Protein AF-A0A5C7PZ67-F1 (afdb_monomer)

Secondary structure (DSSP, 8-state):
-B-TTT--B--------STT--EEEEEEEE--SSSSSPEEEEEETT---SS-TT-BEEEEE-TTT--EEEEEE-SSTTS-BTSEEEEE-SSSSSSPEEEEEETT--BSBTT--EEEEE-GGG-

Foldseek 3Di:
DADPPPRHDPDDDDPDDDPQQQWQLEWEWWQLLQPPAIKIKTKRQQDADPPEGSQIKIWIATPPPRHTDDIDGHDDHPQRWRNYWYWDQPVPPNGIKIKIWRQQDCDVHTRPIDIDIGHSVVD

Nearest PDB structures (foldseek):
  8tcg-assembly1_A  TM=7.995E-01  e=6.349E-08  Homo sapiens
  4g1e-assembly1_A  TM=8.917E-01  e=8.162E-07  Homo sapiens
  6om2-assembly1_A  TM=8.697E-01  e=2.189E-06  Homo sapiens
  4g1m-assembly1_A  TM=8.744E-01  e=4.933E-06  Homo sapiens
  6naj-assembly1_A  TM=8.738E-01  e=9.341E-06  Homo sapiens

Structure (mmCIF, N/CA/C/O backbone):
data_AF-A0A5C7PZ67-F1
#
_entry.id   AF-A0A5C7PZ67-F1
#
loop_
_atom_site.group_PDB
_atom_site.id
_atom_site.type_symbol
_atom_site.label_atom_id
_atom_site.label_alt_id
_atom_site.label_comp_id
_atom_site.label_asym_id
_atom_site.label_entity_id
_atom_site.label_seq_id
_atom_site.pdbx_PDB_ins_code
_atom_site.Cartn_x
_atom_site.Cartn_y
_atom_site.Cartn_z
_atom_site.occupancy
_atom_site.B_iso_or_equiv
_atom_site.auth_seq_id
_atom_site.auth_comp_id
_atom_site.auth_asym_id
_atom_site.auth_atom_id
_atom_site.pdbx_PDB_model_num
ATOM 1 N N . MET A 1 1 ? -15.556 9.150 -0.197 1.00 61.12 1 MET A N 1
ATOM 2 C CA . MET A 1 1 ? -16.136 8.031 0.584 1.00 61.12 1 MET A CA 1
ATOM 3 C C . MET A 1 1 ? -17.628 8.267 0.725 1.00 61.12 1 MET A C 1
ATOM 5 O O . MET A 1 1 ? -18.016 9.426 0.738 1.00 61.12 1 MET A O 1
ATOM 9 N N . ILE A 1 2 ? -18.443 7.216 0.765 1.00 65.62 2 ILE A N 1
ATOM 10 C CA . ILE A 1 2 ? -19.897 7.302 0.953 1.00 65.62 2 ILE A CA 1
ATOM 11 C C . ILE A 1 2 ? -20.198 6.801 2.370 1.00 65.62 2 ILE A C 1
ATOM 13 O O . ILE A 1 2 ? -19.529 5.885 2.844 1.00 65.62 2 ILE A O 1
ATOM 17 N N . SER A 1 3 ? -21.139 7.426 3.057 1.00 73.62 3 SER A N 1
ATOM 18 C CA . SER A 1 3 ? -21.596 7.049 4.383 1.00 73.62 3 SER A CA 1
ATOM 19 C C . SER A 1 3 ? -22.290 5.694 4.319 1.00 73.62 3 SER A C 1
ATOM 21 O O . SER A 1 3 ? -23.154 5.463 3.473 1.00 73.62 3 SER A O 1
ATOM 23 N N . GLY A 1 4 ? -21.909 4.790 5.221 1.00 72.50 4 GLY A N 1
ATOM 24 C CA . GLY A 1 4 ? -22.530 3.470 5.321 1.00 72.50 4 GLY A CA 1
ATOM 25 C C . GLY A 1 4 ? -2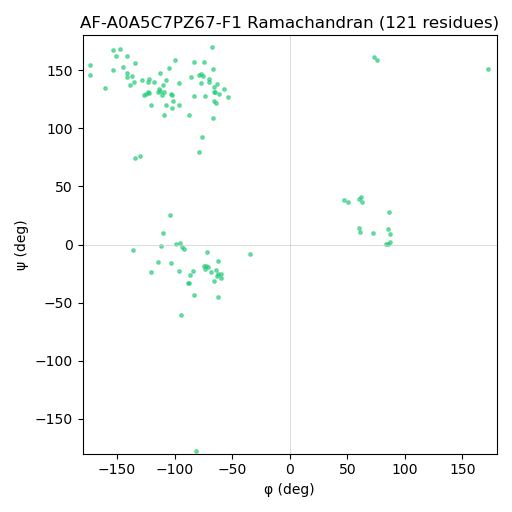3.938 3.498 5.922 1.00 72.50 4 GLY A C 1
ATOM 26 O O . GLY A 1 4 ? -24.678 2.535 5.742 1.00 72.50 4 GLY A O 1
ATOM 27 N N . SER A 1 5 ? -24.316 4.573 6.624 1.00 81.25 5 SER A N 1
ATOM 28 C CA . SER A 1 5 ? -25.627 4.695 7.277 1.00 81.25 5 SER A CA 1
ATOM 29 C C . SER A 1 5 ? -26.711 5.276 6.375 1.00 81.25 5 SER A C 1
ATOM 31 O O . SER A 1 5 ? -27.873 4.906 6.517 1.00 81.25 5 SER A O 1
ATOM 33 N N . ASP A 1 6 ? -26.349 6.180 5.466 1.00 80.38 6 ASP A N 1
ATOM 34 C CA . ASP A 1 6 ? -27.313 6.973 4.685 1.00 80.38 6 ASP A CA 1
ATOM 35 C C . ASP A 1 6 ? -26.961 7.085 3.193 1.00 80.38 6 ASP A C 1
ATOM 37 O O . ASP A 1 6 ? -27.763 7.592 2.410 1.00 80.38 6 ASP A O 1
ATOM 41 N N . GLY A 1 7 ? -25.807 6.568 2.761 1.00 73.88 7 GLY A N 1
ATOM 42 C CA . GLY A 1 7 ? -25.410 6.615 1.358 1.00 73.88 7 GLY A CA 1
ATOM 43 C C . GLY A 1 7 ? -25.002 8.009 0.870 1.00 73.88 7 GLY A C 1
ATOM 44 O O . GLY A 1 7 ? -24.809 8.187 -0.335 1.00 73.88 7 GLY A O 1
ATOM 45 N N . GLU A 1 8 ? -24.843 8.995 1.758 1.00 83.19 8 GLU A N 1
ATOM 46 C CA . GLU A 1 8 ? -24.372 10.324 1.379 1.00 83.19 8 GLU A CA 1
ATOM 47 C C . GLU A 1 8 ? -22.863 10.344 1.147 1.00 83.19 8 GLU A C 1
ATOM 49 O O . GLU A 1 8 ? -22.081 9.644 1.791 1.00 83.19 8 GLU A O 1
ATOM 54 N N . LEU A 1 9 ? -22.410 11.174 0.211 1.00 73.06 9 LEU A N 1
ATOM 55 C CA . LEU A 1 9 ? -20.984 11.373 -0.013 1.00 73.06 9 LEU A CA 1
ATOM 56 C C . LEU A 1 9 ? -20.363 12.074 1.210 1.00 73.06 9 LEU A C 1
ATOM 58 O O . LEU A 1 9 ? -20.544 13.272 1.394 1.00 73.06 9 LEU A O 1
ATOM 62 N N . LEU A 1 10 ? -19.561 11.352 1.995 1.00 68.38 10 LEU A N 1
ATOM 63 C CA . LEU A 1 10 ? -18.829 11.894 3.147 1.00 68.38 10 LEU A CA 1
ATOM 64 C C . LEU A 1 10 ? -17.822 12.972 2.728 1.00 68.38 10 LEU A C 1
ATOM 66 O O . LEU A 1 10 ? -17.708 14.010 3.370 1.00 68.38 10 LEU A O 1
ATOM 70 N N . SER A 1 11 ? -17.059 12.719 1.660 1.00 69.12 11 SER A N 1
ATOM 71 C CA . SER A 1 11 ? -16.157 13.701 1.043 1.00 69.12 11 SER A CA 1
ATOM 72 C C . SER A 1 11 ? -15.533 13.174 -0.256 1.00 69.12 11 SER A C 1
ATOM 74 O O . SER A 1 11 ? -15.340 11.961 -0.428 1.00 69.12 11 SER A O 1
ATOM 76 N N . THR A 1 12 ? -15.149 14.102 -1.140 1.00 67.50 12 THR A N 1
ATOM 77 C CA . THR A 1 12 ? -14.161 13.873 -2.205 1.00 67.50 12 THR A CA 1
ATOM 78 C C . THR A 1 12 ? -12.895 14.645 -1.850 1.00 67.50 12 THR A C 1
ATOM 80 O O . THR A 1 12 ? -12.885 15.875 -1.859 1.00 67.50 12 THR A O 1
ATOM 83 N N . LYS A 1 13 ? -11.818 13.926 -1.530 1.00 76.44 13 LYS A N 1
ATOM 84 C CA . LYS A 1 13 ? -10.484 14.496 -1.315 1.00 76.44 13 LYS A CA 1
ATOM 85 C C . LYS A 1 13 ? -9.572 14.064 -2.455 1.00 76.44 13 LYS A C 1
ATOM 87 O O . LYS A 1 13 ? -9.479 12.880 -2.769 1.00 76.44 13 LYS A O 1
ATOM 92 N N . GLN A 1 14 ? -8.906 15.031 -3.080 1.00 80.06 14 GLN A N 1
ATOM 93 C CA . GLN A 1 14 ? -7.855 14.750 -4.047 1.00 80.06 14 GLN A CA 1
ATOM 94 C C . GLN A 1 14 ? -6.527 14.603 -3.303 1.00 80.06 14 GLN A C 1
ATOM 96 O O . GLN A 1 14 ? -5.997 15.579 -2.781 1.00 80.06 14 GLN A O 1
ATOM 101 N N . PHE A 1 15 ? -5.992 13.386 -3.283 1.00 81.62 15 PHE A N 1
ATOM 102 C CA . PHE A 1 15 ? -4.712 13.078 -2.639 1.00 81.62 15 PHE A CA 1
ATOM 103 C C . PHE A 1 15 ? -3.522 13.070 -3.614 1.00 81.62 15 PHE A C 1
ATOM 105 O O . PHE A 1 15 ? -2.374 13.236 -3.210 1.00 81.62 15 PHE A O 1
ATOM 112 N N . GLY A 1 16 ? -3.776 12.873 -4.912 1.00 79.94 16 GLY A N 1
ATOM 113 C CA . GLY A 1 16 ? -2.728 12.700 -5.918 1.00 79.94 16 GLY A CA 1
ATOM 114 C C . GLY A 1 16 ? -2.151 14.015 -6.443 1.00 79.94 16 GLY A C 1
ATOM 115 O O . GLY A 1 16 ? -2.896 14.860 -6.944 1.00 79.94 16 GLY A O 1
ATOM 116 N N . ALA A 1 17 ? -0.819 14.133 -6.407 1.00 83.00 17 ALA A N 1
ATOM 117 C CA . ALA A 1 17 ? -0.058 15.258 -6.969 1.00 83.00 17 ALA A CA 1
ATOM 118 C C . ALA A 1 17 ? 0.844 14.872 -8.164 1.00 83.00 17 ALA A C 1
ATOM 120 O O . ALA A 1 17 ? 1.293 15.744 -8.909 1.00 83.00 17 ALA A O 1
ATOM 121 N N . VAL A 1 18 ? 1.101 13.575 -8.379 1.00 89.06 18 VAL A N 1
ATOM 122 C CA . VAL A 1 18 ? 2.041 13.088 -9.402 1.00 89.06 18 VAL A CA 1
ATOM 123 C C . VAL A 1 18 ? 1.297 12.590 -10.643 1.00 89.06 18 VAL A C 1
ATOM 125 O O . VAL A 1 18 ? 0.447 11.698 -10.581 1.00 89.06 18 VAL A O 1
ATOM 128 N N . LYS A 1 19 ? 1.629 13.161 -11.807 1.00 91.25 19 LYS A N 1
ATOM 129 C CA . LYS A 1 19 ? 1.056 12.747 -13.096 1.00 91.25 19 LYS A CA 1
ATOM 130 C C . LYS A 1 19 ? 1.447 11.303 -13.407 1.00 91.25 19 LYS A C 1
ATOM 132 O O . LYS A 1 19 ? 2.603 10.935 -13.255 1.00 91.25 19 LYS A O 1
ATOM 137 N N . LYS A 1 20 ? 0.496 10.521 -13.927 1.00 92.81 20 LYS A N 1
ATOM 138 C CA . LYS A 1 20 ? 0.692 9.122 -14.358 1.00 92.81 20 LYS A CA 1
ATOM 139 C C . LYS A 1 20 ? 1.134 8.147 -13.253 1.00 92.81 20 LYS A C 1
ATOM 141 O O . LYS A 1 20 ? 1.420 7.008 -13.581 1.00 92.81 20 LYS A O 1
ATOM 146 N N . ALA A 1 21 ? 1.101 8.544 -11.978 1.00 95.12 21 ALA A N 1
ATOM 147 C CA . ALA A 1 21 ? 1.444 7.661 -10.861 1.00 95.12 21 ALA A CA 1
ATOM 148 C C . ALA A 1 21 ? 0.398 6.562 -10.595 1.00 95.12 21 ALA A C 1
ATOM 150 O O . ALA A 1 21 ? 0.707 5.564 -9.954 1.00 95.12 21 ALA A O 1
ATOM 151 N N . TRP A 1 22 ? -0.831 6.744 -11.095 1.00 95.81 22 TRP A N 1
ATOM 152 C CA . TRP A 1 22 ? -1.960 5.823 -10.896 1.00 95.81 22 TRP A CA 1
ATOM 153 C C . TRP A 1 22 ? -2.322 5.632 -9.419 1.00 95.81 22 TRP A C 1
ATOM 155 O O . TRP A 1 22 ? -2.653 4.533 -8.980 1.00 95.81 22 TRP A O 1
ATOM 165 N N . LEU A 1 23 ? -2.260 6.717 -8.642 1.00 95.88 23 LEU A N 1
ATOM 166 C CA . LEU A 1 23 ? -2.724 6.696 -7.261 1.00 95.88 23 LEU A CA 1
ATOM 167 C C . LEU A 1 23 ? -4.194 6.263 -7.194 1.00 95.88 23 LEU A C 1
ATOM 169 O O . LEU A 1 23 ? -5.023 6.775 -7.945 1.00 95.88 23 LEU A O 1
ATOM 173 N N . GLY A 1 24 ? -4.494 5.344 -6.278 1.00 94.69 24 GLY A N 1
ATOM 174 C CA . GLY A 1 24 ? -5.811 4.722 -6.159 1.00 94.69 24 GLY A CA 1
ATOM 175 C C . GLY A 1 24 ? -5.984 3.491 -7.049 1.00 94.69 24 GLY A C 1
ATOM 176 O O . GLY A 1 24 ? -7.091 2.975 -7.143 1.00 94.69 24 GLY A O 1
ATOM 177 N N . SER A 1 25 ? -4.909 3.002 -7.685 1.00 95.56 25 SER A N 1
ATOM 178 C CA . SER A 1 25 ? -4.912 1.716 -8.408 1.00 95.56 25 SER A CA 1
ATOM 179 C C . SER A 1 25 ? -5.248 0.522 -7.506 1.00 95.56 25 SER A C 1
ATOM 181 O O . SER A 1 25 ? -5.778 -0.478 -7.980 1.00 95.56 25 SER A O 1
ATOM 183 N N . SER A 1 26 ? -4.989 0.658 -6.208 1.00 98.12 26 SER A N 1
ATOM 184 C CA . SER A 1 26 ? -5.411 -0.240 -5.140 1.00 98.12 26 SER A CA 1
ATOM 185 C C . SER A 1 26 ? -5.704 0.592 -3.886 1.00 98.12 26 SER A C 1
ATOM 187 O O . SER A 1 26 ? -5.147 1.686 -3.731 1.00 98.12 26 SER A O 1
ATOM 189 N N . VAL A 1 27 ? -6.593 0.110 -3.013 1.00 97.56 27 VAL A N 1
ATOM 190 C CA . VAL A 1 27 ? -6.965 0.783 -1.757 1.00 97.56 27 VAL A CA 1
ATOM 191 C C . VAL A 1 27 ? -7.165 -0.221 -0.624 1.00 97.56 27 VAL A C 1
ATOM 193 O O . VAL A 1 27 ? -7.629 -1.334 -0.864 1.00 97.56 27 VAL A O 1
ATOM 196 N N . ALA A 1 28 ? -6.843 0.191 0.600 1.00 97.75 28 ALA A N 1
ATOM 197 C CA . ALA A 1 28 ? -7.112 -0.542 1.836 1.00 97.75 28 ALA A CA 1
ATOM 198 C C . ALA A 1 28 ? -7.381 0.436 2.992 1.00 97.75 28 ALA A C 1
ATOM 200 O O . ALA A 1 28 ? -7.152 1.642 2.868 1.00 97.75 28 ALA A O 1
ATOM 201 N N . LEU A 1 29 ? -7.869 -0.101 4.109 1.00 97.31 29 LEU A N 1
ATOM 202 C CA . LEU A 1 29 ? -8.080 0.622 5.362 1.00 97.31 29 LEU A CA 1
ATOM 203 C C . LEU A 1 29 ? -7.418 -0.142 6.506 1.00 97.31 29 LEU A C 1
ATOM 205 O O . LEU A 1 29 ? -7.502 -1.365 6.546 1.00 97.31 29 LEU A O 1
ATOM 209 N N . GLY A 1 30 ? -6.806 0.551 7.456 1.00 96.94 30 GLY A N 1
ATOM 210 C CA . GLY A 1 30 ? -6.216 -0.067 8.646 1.00 96.94 30 GLY A CA 1
ATOM 211 C C . GLY A 1 30 ? -5.741 1.002 9.613 1.00 96.94 30 GLY A C 1
ATOM 212 O O . GLY A 1 30 ? -5.317 2.054 9.160 1.00 96.94 30 GLY A O 1
ATOM 213 N N . ASP A 1 31 ? -5.822 0.764 10.918 1.00 97.38 31 ASP A N 1
ATOM 214 C CA . ASP A 1 31 ? -5.207 1.654 11.911 1.00 97.38 31 ASP A CA 1
ATOM 215 C C . ASP A 1 31 ? -3.702 1.364 11.964 1.00 97.38 31 ASP A C 1
ATOM 217 O O . ASP A 1 31 ? -3.229 0.561 12.767 1.00 97.38 31 ASP A O 1
ATOM 221 N N . VAL A 1 32 ? -2.965 1.911 10.997 1.00 96.75 32 VAL A N 1
ATOM 222 C CA . VAL A 1 32 ? -1.539 1.605 10.820 1.00 96.75 32 VAL A CA 1
ATOM 223 C C . VAL A 1 32 ? -0.686 2.527 11.685 1.00 96.75 32 VAL A C 1
ATOM 225 O O . VAL A 1 32 ? 0.409 2.153 12.092 1.00 96.75 32 VAL A O 1
ATOM 228 N N . ASN A 1 33 ? -1.197 3.720 12.007 1.00 94.00 33 ASN A N 1
ATOM 229 C CA . ASN A 1 33 ? -0.518 4.674 12.876 1.00 94.00 33 ASN A CA 1
ATOM 230 C C . ASN A 1 33 ? -0.756 4.386 14.387 1.00 94.00 33 ASN A C 1
ATOM 232 O O . ASN A 1 33 ? 0.106 4.722 15.211 1.00 94.00 33 ASN A O 1
ATOM 2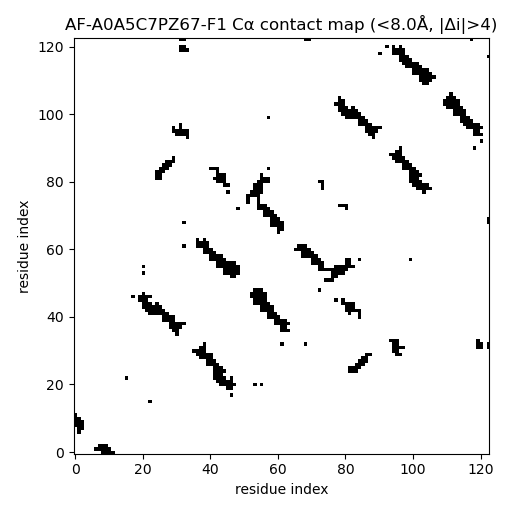36 N N . GLY A 1 34 ? -1.836 3.677 14.745 1.00 94.69 34 GLY A N 1
ATOM 237 C CA . GLY A 1 34 ? -2.192 3.270 16.109 1.00 94.69 34 GLY A CA 1
ATOM 238 C C . GLY A 1 34 ? -2.994 4.311 16.901 1.00 94.69 34 GLY A C 1
ATOM 239 O O . GLY A 1 34 ? -2.854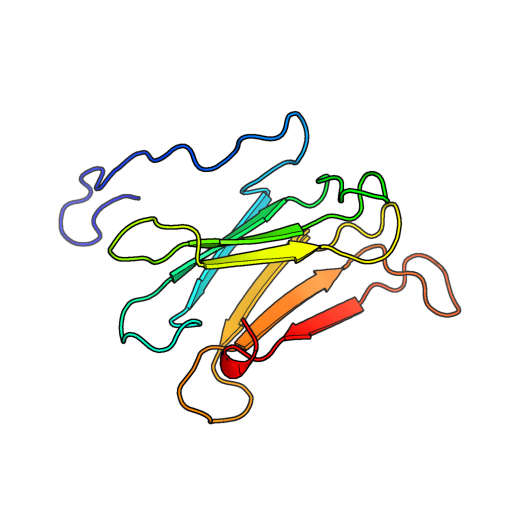 4.369 18.125 1.00 94.69 34 GLY A O 1
ATOM 240 N N . ASP A 1 35 ? -3.773 5.169 16.238 1.00 94.81 35 ASP A N 1
ATOM 241 C CA . ASP A 1 35 ? -4.580 6.228 16.866 1.00 94.81 35 ASP A CA 1
ATOM 242 C C . ASP A 1 35 ? -6.045 5.829 17.125 1.00 94.81 35 ASP A C 1
ATOM 244 O O . ASP A 1 35 ? -6.826 6.626 17.655 1.00 94.81 35 ASP A O 1
ATOM 248 N N . GLY A 1 36 ? -6.420 4.593 16.788 1.00 95.50 36 GLY A N 1
ATOM 249 C CA . GLY A 1 36 ? -7.771 4.057 16.932 1.00 95.50 36 GLY A CA 1
ATOM 250 C C . GLY A 1 36 ? -8.712 4.403 15.776 1.00 95.50 36 GLY A C 1
ATOM 251 O O . GLY A 1 36 ? -9.878 4.000 15.805 1.00 95.50 36 GLY A O 1
ATOM 252 N N . THR A 1 37 ? -8.247 5.134 14.759 1.00 95.50 37 THR A N 1
ATOM 253 C CA . THR A 1 37 ? -8.997 5.450 13.539 1.00 95.50 37 THR A CA 1
ATOM 254 C C . THR A 1 37 ? -8.398 4.710 12.348 1.00 95.50 37 THR A C 1
ATOM 256 O O . THR A 1 37 ? -7.191 4.671 12.157 1.00 95.50 37 THR A O 1
ATOM 259 N N . LEU A 1 38 ? -9.249 4.141 11.487 1.00 96.69 38 LEU A N 1
ATOM 260 C CA . LEU A 1 38 ? -8.764 3.521 10.253 1.00 96.69 38 LEU A CA 1
ATOM 261 C C . LEU A 1 38 ? -8.124 4.568 9.338 1.00 96.69 38 LEU A C 1
ATOM 263 O O . LEU A 1 38 ? -8.798 5.496 8.889 1.00 96.69 38 LEU A O 1
ATOM 267 N N . ASP A 1 39 ? -6.859 4.367 8.996 1.00 96.38 39 ASP A N 1
ATOM 268 C CA . ASP A 1 39 ? -6.148 5.146 7.995 1.00 96.38 39 ASP A CA 1
ATOM 269 C C . ASP A 1 39 ? -6.584 4.765 6.579 1.00 96.38 39 ASP A C 1
ATOM 271 O O . ASP A 1 39 ? -7.075 3.665 6.314 1.00 96.38 39 ASP A O 1
ATOM 275 N N . ILE A 1 40 ? -6.379 5.692 5.645 1.00 96.25 40 ILE A N 1
ATOM 276 C CA . ILE A 1 40 ? -6.613 5.502 4.215 1.00 96.25 40 ILE A CA 1
ATOM 277 C C . ILE A 1 40 ? -5.287 5.123 3.566 1.00 96.25 40 ILE A C 1
ATOM 279 O O . ILE A 1 40 ? -4.342 5.910 3.582 1.00 96.25 40 ILE A O 1
ATOM 283 N N . ILE A 1 41 ? -5.232 3.951 2.937 1.00 97.75 41 ILE A N 1
ATOM 284 C CA . ILE A 1 41 ? -4.050 3.458 2.228 1.00 97.75 41 ILE A CA 1
ATOM 285 C C . ILE A 1 41 ? -4.375 3.357 0.741 1.00 97.75 41 ILE A C 1
ATOM 287 O O . ILE A 1 41 ? -5.395 2.778 0.364 1.00 97.75 41 ILE A O 1
ATOM 291 N N . ALA A 1 42 ? -3.505 3.888 -0.119 1.00 97.69 42 ALA A N 1
ATOM 292 C CA . ALA A 1 42 ? -3.660 3.744 -1.563 1.00 97.69 42 ALA A CA 1
ATOM 293 C C . ALA A 1 42 ? -2.337 3.475 -2.282 1.00 97.69 42 ALA A C 1
ATOM 295 O O . ALA A 1 42 ? -1.318 4.124 -2.028 1.00 97.69 42 ALA A O 1
ATOM 296 N N . GLY A 1 43 ? -2.384 2.541 -3.230 1.00 97.94 43 GLY A N 1
ATOM 297 C CA . GLY A 1 43 ? -1.280 2.225 -4.124 1.00 97.94 43 GLY A CA 1
ATOM 298 C C . GLY A 1 43 ? -1.245 3.116 -5.366 1.00 97.94 43 GLY A C 1
ATOM 299 O O . GLY A 1 43 ? -2.277 3.482 -5.941 1.00 97.94 43 GLY A O 1
ATOM 300 N N . ALA A 1 44 ? -0.033 3.438 -5.802 1.00 97.94 44 ALA A N 1
ATOM 301 C CA . ALA A 1 44 ? 0.294 4.167 -7.019 1.00 97.94 44 ALA A CA 1
ATOM 302 C C . ALA A 1 44 ? 1.367 3.379 -7.787 1.00 97.94 44 ALA A C 1
ATOM 304 O O . ALA A 1 44 ? 2.552 3.707 -7.753 1.00 97.94 44 ALA A O 1
ATOM 305 N N . SER A 1 45 ? 0.950 2.298 -8.449 1.00 97.69 45 SER A N 1
ATOM 306 C CA . SER A 1 45 ? 1.840 1.289 -9.054 1.00 97.69 45 SER A CA 1
ATOM 307 C C . SER A 1 45 ? 2.768 1.803 -10.161 1.00 97.69 45 SER A C 1
ATOM 309 O O . SER A 1 45 ? 3.727 1.126 -10.516 1.00 97.69 45 SER A O 1
ATOM 311 N N . GLN A 1 46 ? 2.520 3.003 -10.692 1.00 97.38 46 GLN A N 1
ATOM 312 C CA . GLN A 1 46 ? 3.352 3.640 -11.719 1.00 97.38 46 GLN A CA 1
ATOM 313 C C . GLN A 1 46 ? 4.118 4.860 -11.189 1.00 97.38 46 GLN A C 1
ATOM 315 O O . GLN A 1 46 ? 4.673 5.625 -11.978 1.00 97.38 46 GLN A O 1
ATOM 320 N N . ASN A 1 47 ? 4.117 5.089 -9.872 1.00 96.75 47 ASN A N 1
ATOM 321 C CA . ASN A 1 47 ? 4.780 6.246 -9.288 1.00 96.75 47 ASN A CA 1
ATOM 322 C C . ASN A 1 47 ? 6.306 6.179 -9.449 1.00 96.75 47 ASN A C 1
ATOM 324 O O . ASN A 1 47 ? 6.908 5.104 -9.467 1.00 96.75 47 ASN A O 1
ATOM 328 N N . ASP A 1 48 ? 6.922 7.351 -9.525 1.00 94.94 48 ASP A N 1
ATOM 329 C CA . ASP A 1 48 ? 8.369 7.517 -9.527 1.00 94.94 48 ASP A CA 1
ATOM 330 C C . ASP A 1 48 ? 8.835 7.828 -8.099 1.00 94.94 48 ASP A C 1
ATOM 332 O O . ASP A 1 48 ? 8.215 8.647 -7.418 1.00 94.94 48 ASP A O 1
ATOM 336 N N . SER A 1 49 ? 9.952 7.245 -7.658 1.00 92.69 49 SER A N 1
ATOM 337 C CA . SER A 1 49 ? 10.694 7.811 -6.526 1.00 92.69 49 SER A CA 1
ATOM 338 C C . SER A 1 49 ? 11.579 8.969 -6.997 1.00 92.69 49 SER A C 1
ATOM 340 O O . SER A 1 49 ? 11.596 9.346 -8.174 1.00 92.69 49 SER A O 1
ATOM 342 N N . SER A 1 50 ? 12.354 9.544 -6.075 1.00 92.19 50 SER A N 1
ATOM 343 C CA . SER A 1 50 ? 13.341 10.577 -6.401 1.00 92.19 50 SER A CA 1
ATOM 344 C C . SER A 1 50 ? 14.446 10.084 -7.345 1.00 92.19 50 SER A C 1
ATOM 346 O O . SER A 1 50 ? 15.026 10.898 -8.062 1.00 92.19 50 SER A O 1
ATOM 348 N N . SER A 1 51 ? 14.729 8.778 -7.367 1.00 93.00 51 SER A N 1
ATOM 349 C CA . SER A 1 51 ? 15.851 8.183 -8.105 1.00 93.00 51 SER A CA 1
ATOM 350 C C . SER A 1 51 ? 15.443 7.142 -9.152 1.00 93.00 51 SER A C 1
ATOM 352 O O . SER A 1 51 ? 16.193 6.935 -10.105 1.00 93.00 51 SER A O 1
ATOM 354 N N . ILE A 1 52 ? 14.275 6.503 -9.023 1.00 92.88 52 ILE A N 1
ATO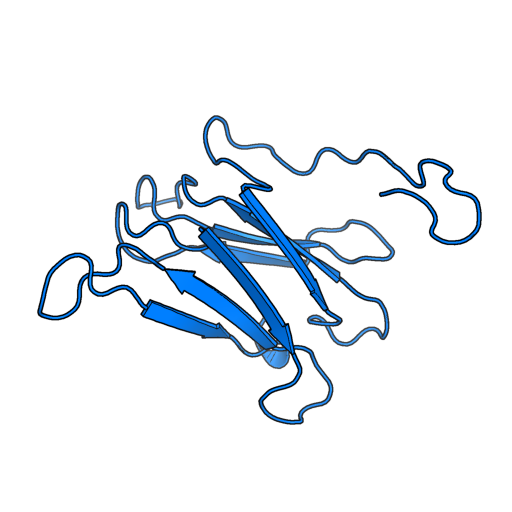M 355 C CA . ILE A 1 52 ? 13.856 5.375 -9.869 1.00 92.88 52 ILE A CA 1
ATOM 356 C C . ILE A 1 52 ? 12.481 5.657 -10.476 1.00 92.88 52 ILE A C 1
ATOM 358 O O . ILE A 1 52 ? 11.521 6.002 -9.785 1.00 92.88 52 ILE A O 1
ATOM 362 N N . LYS A 1 53 ? 12.381 5.498 -11.798 1.00 93.38 53 LYS A N 1
ATOM 363 C CA . LYS A 1 53 ? 11.116 5.623 -12.529 1.00 93.38 53 LYS A CA 1
ATOM 364 C C . LYS A 1 53 ? 10.235 4.399 -12.319 1.00 93.38 53 LYS A C 1
ATOM 366 O O . LYS A 1 53 ? 10.755 3.292 -12.258 1.00 93.38 53 LYS A O 1
ATOM 371 N N . LYS A 1 54 ? 8.913 4.591 -12.265 1.00 94.12 54 LYS A N 1
ATOM 372 C CA . LYS A 1 54 ? 7.916 3.510 -12.150 1.00 94.12 54 LYS A CA 1
ATOM 373 C C . LYS A 1 54 ? 8.256 2.486 -11.066 1.00 94.12 54 LYS A C 1
ATOM 375 O O . LYS A 1 54 ? 8.082 1.286 -11.255 1.00 94.12 54 LYS A O 1
ATOM 380 N N . THR A 1 55 ? 8.792 2.965 -9.955 1.00 95.25 55 THR A N 1
ATOM 381 C CA . THR A 1 55 ? 9.131 2.102 -8.826 1.00 95.25 55 THR A CA 1
ATOM 382 C C . THR A 1 55 ? 7.874 1.668 -8.071 1.00 95.25 55 THR A C 1
ATOM 384 O O . THR A 1 55 ? 7.891 0.684 -7.342 1.00 95.25 55 THR A O 1
ATOM 387 N N . GLY A 1 56 ? 6.766 2.393 -8.271 1.00 97.75 56 GLY A N 1
ATOM 388 C CA . GLY A 1 56 ? 5.519 2.206 -7.546 1.00 97.75 56 GLY A CA 1
ATOM 389 C C . GLY A 1 56 ? 5.594 2.777 -6.129 1.00 97.75 56 GLY A C 1
ATOM 390 O O . GLY A 1 56 ? 6.671 3.000 -5.573 1.00 97.75 56 GLY A O 1
ATOM 391 N N . SER A 1 57 ? 4.446 3.062 -5.526 1.00 97.81 57 SER A N 1
ATOM 392 C CA . SER A 1 57 ? 4.393 3.496 -4.130 1.00 97.81 57 SER A CA 1
ATOM 393 C C . SER A 1 57 ? 3.095 3.101 -3.447 1.00 97.81 57 SER A C 1
ATOM 395 O O . SER A 1 57 ? 2.084 2.854 -4.100 1.00 97.81 57 SER A O 1
ATOM 397 N N . VAL A 1 58 ? 3.108 3.126 -2.120 1.00 98.00 58 VAL A N 1
ATOM 398 C CA . VAL A 1 58 ? 1.921 3.081 -1.266 1.00 98.00 58 VAL A CA 1
ATOM 399 C C . VAL A 1 58 ? 1.963 4.291 -0.346 1.00 98.00 58 VAL A C 1
ATOM 401 O O . VAL A 1 58 ? 2.990 4.558 0.278 1.00 98.00 58 VAL A O 1
ATOM 404 N N . THR A 1 59 ? 0.866 5.036 -0.277 1.00 97.31 59 THR A N 1
ATOM 405 C CA . THR A 1 59 ? 0.741 6.202 0.601 1.00 97.31 59 THR A CA 1
ATOM 406 C C . THR A 1 59 ? -0.378 5.982 1.609 1.00 97.31 59 THR A C 1
ATOM 408 O O . THR A 1 59 ? -1.430 5.441 1.269 1.00 97.31 59 THR A O 1
ATOM 411 N N . VAL A 1 60 ? -0.122 6.415 2.840 1.00 97.00 60 VAL A N 1
ATOM 412 C CA . VAL A 1 60 ? -1.016 6.359 3.993 1.00 97.00 60 VAL A CA 1
ATOM 413 C C . VAL A 1 60 ? -1.408 7.783 4.381 1.00 97.00 60 VAL A C 1
ATOM 415 O O . VAL A 1 60 ? -0.543 8.655 4.526 1.00 97.00 60 VAL A O 1
ATOM 418 N N . TRP A 1 61 ? -2.702 8.005 4.585 1.00 95.69 61 TRP A N 1
ATOM 419 C CA . TRP A 1 61 ? -3.258 9.225 5.164 1.00 95.69 61 TRP A CA 1
ATOM 420 C C . TRP A 1 61 ? -4.066 8.899 6.405 1.00 95.69 61 TRP A C 1
ATOM 422 O O . TRP A 1 61 ? -4.812 7.923 6.420 1.00 95.69 61 TRP A O 1
ATOM 432 N N . ASN A 1 62 ? -3.977 9.776 7.397 1.00 94.62 62 ASN A N 1
ATOM 433 C CA . ASN A 1 62 ? -4.761 9.669 8.609 1.00 94.62 62 ASN A CA 1
ATOM 434 C C . ASN A 1 62 ? -6.260 9.741 8.287 1.00 94.62 62 ASN A C 1
ATOM 436 O O . ASN A 1 62 ? -6.701 10.662 7.591 1.00 94.62 62 ASN A O 1
ATOM 440 N N . GLY A 1 63 ? -7.043 8.788 8.792 1.00 92.94 63 GLY A N 1
ATOM 441 C CA . GLY A 1 63 ? -8.470 8.685 8.471 1.00 92.94 63 GLY A CA 1
ATOM 442 C C . GLY A 1 63 ? -9.328 9.839 8.987 1.00 92.94 63 GLY A C 1
ATOM 443 O O . GLY A 1 63 ? -10.310 10.213 8.344 1.00 92.94 63 GLY A O 1
ATOM 444 N N . ALA A 1 64 ? -8.948 10.434 10.121 1.00 91.50 64 ALA A N 1
ATOM 445 C CA . ALA A 1 64 ? -9.691 11.527 10.745 1.00 91.50 64 ALA A CA 1
ATOM 446 C C . ALA A 1 64 ? -9.347 12.892 10.131 1.00 91.50 64 ALA A C 1
ATOM 448 O O . ALA A 1 64 ? -10.225 13.719 9.881 1.00 91.50 64 ALA A O 1
ATOM 449 N N . THR A 1 65 ? -8.059 13.146 9.893 1.00 92.00 65 THR A N 1
ATOM 450 C CA . THR A 1 65 ? -7.550 14.473 9.507 1.00 92.00 65 THR A CA 1
ATOM 451 C C . THR A 1 65 ? -7.228 14.601 8.022 1.00 92.00 65 THR A C 1
ATOM 453 O O . THR A 1 65 ? -7.076 15.719 7.524 1.00 92.00 65 THR A O 1
ATOM 456 N N . TYR A 1 66 ? -7.118 13.480 7.302 1.00 91.44 66 TYR A N 1
ATOM 457 C CA . TYR A 1 66 ? -6.604 13.399 5.931 1.00 91.44 66 TYR A CA 1
ATOM 458 C C . TYR A 1 66 ? -5.155 13.891 5.772 1.00 91.44 66 TYR A C 1
ATOM 460 O O . TYR A 1 66 ? -4.701 14.127 4.648 1.00 91.44 66 TYR A O 1
ATOM 468 N N . ALA A 1 67 ? -4.422 14.059 6.876 1.00 92.12 67 ALA A N 1
ATOM 469 C CA . ALA A 1 67 ? -3.012 14.417 6.848 1.00 92.12 67 ALA A CA 1
ATOM 470 C C . ALA A 1 67 ? -2.172 13.238 6.324 1.00 92.12 67 ALA A C 1
ATOM 472 O O . ALA A 1 67 ? -2.488 12.084 6.621 1.00 92.12 67 ALA A O 1
ATOM 473 N N . PRO A 1 68 ? -1.111 13.488 5.536 1.00 92.00 68 PRO A N 1
ATOM 474 C CA . PRO A 1 68 ? -0.211 12.424 5.110 1.00 92.00 68 PRO A CA 1
ATOM 475 C C . PRO A 1 68 ? 0.524 11.844 6.322 1.00 92.00 68 PRO A C 1
ATOM 477 O O . PRO A 1 68 ? 1.090 12.594 7.113 1.00 92.00 68 PRO A O 1
ATOM 480 N N . VAL A 1 69 ? 0.536 10.517 6.433 1.00 94.56 69 VAL A N 1
ATOM 481 C CA . VAL A 1 69 ? 1.307 9.785 7.450 1.00 94.56 69 VAL A CA 1
ATOM 482 C C . VAL A 1 69 ? 2.642 9.374 6.844 1.00 94.56 69 VAL A C 1
ATOM 484 O O . VAL A 1 69 ? 3.701 9.835 7.265 1.00 94.56 69 VAL A O 1
ATOM 487 N N . LYS A 1 70 ? 2.598 8.567 5.777 1.00 95.38 70 LYS A N 1
ATOM 488 C CA . LYS A 1 70 ? 3.800 7.997 5.164 1.00 95.38 70 LYS A CA 1
ATOM 489 C C . LYS A 1 70 ? 3.595 7.685 3.690 1.00 95.38 70 LYS A C 1
ATOM 491 O O . LYS A 1 70 ? 2.496 7.358 3.258 1.00 95.38 70 LYS A O 1
ATOM 496 N N . THR A 1 71 ? 4.666 7.763 2.906 1.00 95.94 71 THR A N 1
ATOM 497 C CA . THR A 1 71 ? 4.737 7.144 1.575 1.00 95.94 71 THR A CA 1
ATOM 498 C C . THR A 1 71 ? 5.922 6.199 1.538 1.00 95.94 71 THR A C 1
ATOM 500 O O . THR A 1 71 ? 7.029 6.587 1.910 1.00 95.94 71 THR A O 1
ATOM 503 N N . VAL A 1 72 ? 5.684 4.982 1.065 1.00 96.81 72 VAL A N 1
ATOM 504 C CA . VAL A 1 72 ? 6.705 3.963 0.840 1.00 96.81 72 VAL A CA 1
ATOM 505 C C . VAL A 1 72 ? 6.814 3.712 -0.654 1.00 96.81 72 VAL A C 1
ATOM 507 O O . VAL A 1 72 ? 5.800 3.577 -1.336 1.00 96.81 72 VAL A O 1
ATOM 510 N N . TYR A 1 73 ? 8.039 3.664 -1.161 1.00 97.00 73 TYR A N 1
ATOM 511 C CA . TYR A 1 73 ? 8.330 3.396 -2.564 1.00 97.00 73 TYR A CA 1
ATOM 512 C C . TYR A 1 73 ? 8.845 1.970 -2.730 1.00 97.00 73 TYR A C 1
ATOM 514 O O . TYR A 1 73 ? 9.458 1.425 -1.812 1.00 97.00 73 TYR A O 1
ATOM 522 N N . GLY A 1 74 ? 8.610 1.383 -3.902 1.00 96.00 74 GLY A N 1
ATOM 523 C CA . GLY A 1 74 ? 9.372 0.213 -4.322 1.00 96.00 74 GLY A CA 1
ATOM 524 C C . GLY A 1 74 ? 10.832 0.577 -4.592 1.00 96.00 74 GLY A C 1
ATOM 525 O O . GLY A 1 74 ? 11.187 1.758 -4.690 1.00 96.00 74 GLY A O 1
ATOM 526 N N . ASP A 1 75 ? 11.664 -0.442 -4.785 1.00 93.31 75 ASP A N 1
ATOM 527 C CA . ASP A 1 75 ? 13.118 -0.274 -4.911 1.00 93.31 75 ASP A CA 1
ATOM 528 C C . ASP A 1 75 ? 13.639 -0.577 -6.322 1.00 93.31 75 ASP A C 1
ATOM 530 O O . ASP A 1 75 ? 14.843 -0.524 -6.569 1.00 93.31 75 ASP A O 1
ATOM 534 N N . THR A 1 76 ? 12.767 -0.965 -7.252 1.00 92.69 76 THR A N 1
ATOM 535 C CA . THR A 1 76 ? 13.155 -1.465 -8.576 1.00 92.69 76 THR A CA 1
ATOM 536 C C . THR A 1 76 ? 12.200 -0.951 -9.644 1.00 92.69 76 THR A C 1
ATOM 538 O O . THR A 1 76 ? 11.009 -0.748 -9.414 1.00 92.69 76 THR A O 1
ATOM 541 N N . PHE A 1 77 ? 12.757 -0.663 -10.819 1.00 94.00 77 PHE A N 1
ATOM 542 C CA . PHE A 1 77 ? 12.012 -0.135 -11.953 1.00 94.00 77 PHE A CA 1
ATOM 543 C C . PHE A 1 77 ? 11.000 -1.163 -12.463 1.00 94.00 77 PHE A C 1
ATOM 545 O O . PHE A 1 77 ? 11.393 -2.223 -12.932 1.00 94.00 77 PHE A O 1
ATOM 552 N N . GLY A 1 78 ? 9.722 -0.789 -12.509 1.00 91.44 78 GLY A N 1
ATOM 553 C CA . GLY A 1 78 ? 8.710 -1.537 -13.254 1.00 91.44 78 GLY A CA 1
ATOM 554 C C . GLY A 1 78 ? 8.067 -2.706 -12.511 1.00 91.44 78 GLY A C 1
ATOM 555 O O . GLY A 1 78 ? 7.154 -3.302 -13.067 1.00 91.44 78 GLY A O 1
ATOM 556 N N . ASP A 1 79 ? 8.443 -2.965 -11.259 1.00 93.94 79 ASP A N 1
ATOM 557 C CA . ASP A 1 79 ? 7.937 -4.098 -10.466 1.00 93.94 79 ASP A CA 1
ATOM 558 C C . ASP A 1 79 ? 6.472 -3.937 -10.006 1.00 93.94 79 ASP A C 1
ATOM 560 O O . ASP A 1 79 ? 5.865 -4.859 -9.452 1.00 93.94 79 ASP A O 1
ATOM 564 N N . LEU A 1 80 ? 5.885 -2.758 -10.247 1.00 96.62 80 LEU A N 1
ATOM 565 C CA . LEU A 1 80 ? 4.502 -2.409 -9.911 1.00 96.62 80 LEU A CA 1
ATOM 566 C C . LEU A 1 80 ? 4.213 -2.468 -8.400 1.00 96.62 80 LEU A C 1
ATOM 568 O O . LEU A 1 80 ? 3.141 -2.907 -7.980 1.00 96.62 80 LEU A O 1
ATOM 572 N N . PHE A 1 81 ? 5.148 -1.995 -7.570 1.00 98.19 81 PHE A N 1
ATOM 573 C CA . PHE A 1 81 ? 4.951 -1.897 -6.122 1.00 98.19 81 PHE A CA 1
ATOM 574 C C . PHE A 1 81 ? 3.667 -1.123 -5.780 1.00 98.19 81 PHE A C 1
ATOM 576 O O . PHE A 1 81 ? 3.457 0.002 -6.241 1.00 98.19 81 PHE A O 1
ATOM 583 N N . GLY A 1 82 ? 2.801 -1.722 -4.961 1.00 98.12 82 GLY A N 1
ATOM 584 C CA . GLY A 1 82 ? 1.494 -1.146 -4.632 1.00 98.12 82 GLY A CA 1
ATOM 585 C C . GLY A 1 82 ? 0.394 -1.480 -5.640 1.00 98.12 82 GLY A C 1
ATOM 586 O O . GLY A 1 82 ? -0.680 -0.882 -5.583 1.00 98.12 82 GLY A O 1
ATOM 587 N N . ALA A 1 83 ? 0.605 -2.438 -6.550 1.00 97.94 83 ALA A N 1
ATOM 588 C CA . ALA A 1 83 ? -0.455 -2.935 -7.435 1.00 97.94 83 ALA A CA 1
ATOM 589 C C . ALA A 1 83 ? -1.604 -3.609 -6.666 1.00 97.94 83 ALA A C 1
ATOM 591 O O . ALA A 1 83 ? -2.744 -3.584 -7.120 1.00 97.94 83 ALA A O 1
ATOM 592 N N . ALA A 1 84 ? -1.317 -4.160 -5.487 1.00 98.19 84 ALA A N 1
ATOM 593 C CA . ALA A 1 84 ? -2.305 -4.606 -4.516 1.00 98.19 84 ALA A CA 1
ATOM 594 C C . ALA A 1 84 ? -1.863 -4.173 -3.116 1.00 98.19 84 ALA A C 1
ATOM 596 O O . ALA A 1 84 ? -0.665 -4.160 -2.825 1.00 98.19 84 ALA A O 1
ATOM 597 N N . VAL A 1 85 ? -2.820 -3.827 -2.260 1.00 98.38 85 VAL A N 1
ATOM 598 C CA . VAL A 1 85 ? -2.568 -3.492 -0.856 1.00 98.38 85 VAL A CA 1
ATOM 599 C C . VAL A 1 85 ? -3.604 -4.176 0.026 1.00 98.38 85 VAL A C 1
ATOM 601 O O . VAL A 1 85 ? -4.777 -4.250 -0.333 1.00 98.38 85 VAL A O 1
ATOM 604 N N . SER A 1 86 ? -3.157 -4.686 1.167 1.00 98.25 86 SER A N 1
ATOM 605 C CA . SER A 1 86 ? -3.996 -5.203 2.247 1.00 98.25 86 SER A CA 1
ATOM 606 C C . SER A 1 86 ? -3.373 -4.812 3.579 1.00 98.25 86 SER A C 1
ATOM 608 O O . SER A 1 86 ? -2.192 -4.473 3.646 1.00 98.25 86 SER A O 1
ATOM 610 N N . THR A 1 87 ? -4.163 -4.874 4.637 1.00 98.19 87 THR A N 1
ATOM 611 C CA . THR A 1 87 ? -3.753 -4.517 5.994 1.00 98.19 87 THR A CA 1
ATOM 612 C C . THR A 1 87 ? -4.217 -5.566 6.996 1.00 98.19 87 THR A C 1
ATOM 614 O O . THR A 1 87 ? -5.180 -6.294 6.744 1.00 98.19 87 THR A O 1
ATOM 617 N N . GLY A 1 88 ? -3.527 -5.641 8.129 1.00 97.31 88 GLY A N 1
ATOM 618 C CA . GLY A 1 88 ? -3.906 -6.467 9.274 1.00 97.31 88 GLY A CA 1
ATOM 619 C C . GLY A 1 88 ? -2.802 -6.475 10.322 1.00 97.31 88 GLY A C 1
ATOM 620 O O . GLY A 1 88 ? -1.643 -6.323 9.969 1.00 97.31 88 GLY A O 1
ATOM 621 N N . ASP A 1 89 ? -3.150 -6.638 11.593 1.00 97.75 89 ASP A N 1
ATOM 622 C CA . ASP A 1 89 ? -2.170 -6.799 12.674 1.00 97.75 89 ASP A CA 1
ATOM 623 C C . ASP A 1 89 ? -1.608 -8.234 12.633 1.00 97.75 89 ASP A C 1
ATOM 625 O O . ASP A 1 89 ? -2.230 -9.178 13.130 1.00 97.75 89 ASP A O 1
ATOM 629 N N . ILE A 1 90 ? -0.492 -8.432 11.923 1.00 97.31 90 ILE A N 1
ATOM 630 C CA . ILE A 1 90 ? 0.100 -9.757 11.668 1.00 97.31 90 ILE A CA 1
ATOM 631 C C . ILE A 1 90 ? 1.040 -10.136 12.810 1.00 97.31 90 ILE A C 1
ATOM 633 O O . ILE A 1 90 ? 1.167 -11.318 13.142 1.00 97.31 90 ILE A O 1
ATOM 637 N N . ASN A 1 91 ? 1.709 -9.147 13.400 1.00 96.56 91 ASN A N 1
ATOM 638 C CA . ASN A 1 91 ? 2.673 -9.341 14.478 1.00 96.56 91 ASN A CA 1
ATOM 639 C C . ASN A 1 91 ? 2.054 -9.245 15.893 1.00 96.56 91 ASN A C 1
ATOM 641 O O . ASN A 1 91 ? 2.748 -9.547 16.864 1.00 96.56 91 ASN A O 1
ATOM 645 N N . SER A 1 92 ? 0.759 -8.923 16.007 1.00 97.12 92 SER A N 1
ATOM 646 C CA . SER A 1 92 ? 0.008 -8.769 17.265 1.00 97.12 92 SER A CA 1
ATOM 647 C C . SER A 1 92 ? 0.513 -7.634 18.163 1.00 97.12 92 SER A C 1
ATOM 649 O O . SER A 1 92 ? 0.516 -7.775 19.390 1.00 97.12 92 SER A O 1
ATOM 651 N N . ASP A 1 93 ? 0.955 -6.522 17.573 1.00 96.50 93 ASP A N 1
ATOM 652 C CA . ASP A 1 93 ? 1.421 -5.342 18.314 1.00 96.50 93 ASP A CA 1
ATOM 653 C C . ASP A 1 93 ? 0.330 -4.283 18.555 1.00 96.50 93 ASP A C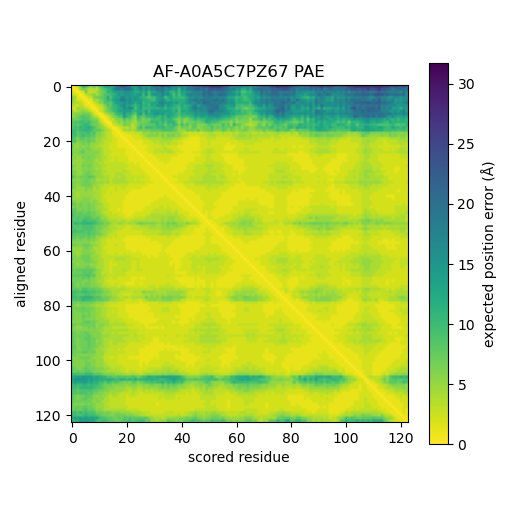 1
ATOM 655 O O . ASP A 1 93 ? 0.562 -3.296 19.262 1.00 96.50 93 ASP A O 1
ATOM 659 N N . GLY A 1 94 ? -0.881 -4.518 18.041 1.00 95.94 94 GLY A N 1
ATOM 660 C CA . GLY A 1 94 ? -2.018 -3.614 18.164 1.00 95.94 94 GLY A CA 1
ATOM 661 C C . GLY A 1 94 ? -2.087 -2.541 17.078 1.00 95.94 94 GLY A C 1
ATOM 662 O O . GLY A 1 94 ? -3.006 -1.722 17.124 1.00 95.94 94 GLY A O 1
ATOM 663 N N . LYS A 1 95 ? -1.170 -2.538 16.105 1.00 97.50 95 LYS A N 1
ATOM 664 C CA . LYS A 1 95 ? -1.231 -1.714 14.894 1.00 97.50 95 LYS A CA 1
ATOM 665 C C . LYS A 1 95 ? -1.429 -2.595 13.668 1.00 97.50 95 LYS A C 1
ATOM 667 O O . LYS A 1 95 ? -0.954 -3.720 13.588 1.00 97.50 95 LYS A O 1
ATOM 672 N N . ALA A 1 96 ? -2.133 -2.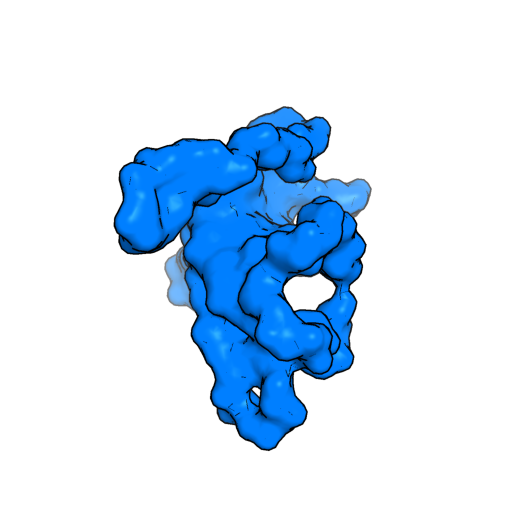078 1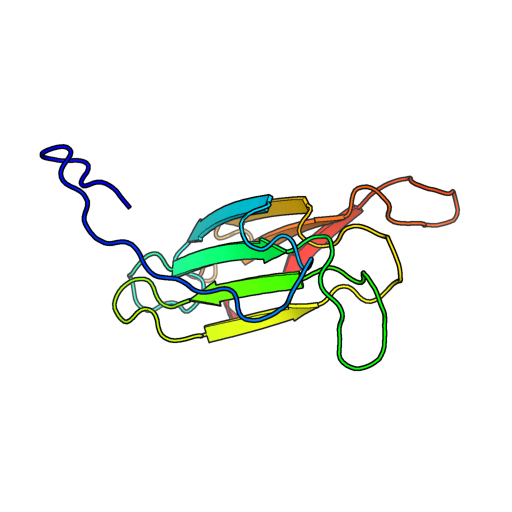2.668 1.00 98.12 96 ALA A N 1
ATOM 673 C CA . ALA A 1 96 ? -2.250 -2.780 11.399 1.00 98.12 96 ALA A CA 1
ATOM 674 C C . ALA A 1 96 ? -0.928 -2.703 10.614 1.00 98.12 96 ALA A C 1
ATOM 676 O O . ALA A 1 96 ? -0.417 -1.619 10.335 1.00 98.12 96 ALA A O 1
ATOM 677 N N . ASP A 1 97 ? -0.422 -3.851 10.176 1.00 98.12 97 ASP A N 1
ATOM 678 C CA . ASP A 1 97 ? 0.693 -3.965 9.240 1.00 98.12 97 ASP A CA 1
ATOM 679 C C . ASP A 1 97 ? 0.206 -3.814 7.791 1.00 98.12 97 ASP A C 1
ATOM 681 O O . ASP A 1 97 ? -0.960 -4.070 7.472 1.00 98.12 97 ASP A O 1
ATOM 685 N N . LEU A 1 98 ? 1.104 -3.421 6.883 1.00 97.94 98 LEU A N 1
ATOM 686 C CA . LEU A 1 98 ? 0.826 -3.291 5.449 1.00 97.94 98 LEU A CA 1
ATOM 687 C C . LEU A 1 98 ? 1.385 -4.484 4.686 1.00 97.94 98 LEU A C 1
ATOM 689 O O . LEU A 1 98 ? 2.580 -4.759 4.738 1.00 97.94 98 LEU A O 1
ATOM 693 N N . ILE A 1 99 ? 0.541 -5.114 3.873 1.00 98.38 99 ILE A N 1
ATOM 694 C CA . ILE A 1 99 ? 0.917 -6.130 2.891 1.00 98.38 99 ILE A CA 1
ATOM 695 C C . ILE A 1 99 ? 0.807 -5.507 1.500 1.00 98.38 99 ILE A C 1
ATOM 697 O O . ILE A 1 99 ? -0.267 -5.071 1.083 1.00 98.38 99 ILE A O 1
ATOM 701 N N . ILE A 1 100 ? 1.916 -5.474 0.767 1.00 98.56 100 ILE A N 1
ATOM 702 C CA . ILE A 1 100 ? 2.031 -4.774 -0.513 1.00 98.56 100 ILE A CA 1
ATOM 703 C C . ILE A 1 100 ? 2.410 -5.768 -1.604 1.00 98.56 100 ILE A C 1
ATOM 705 O O . ILE A 1 100 ? 3.466 -6.392 -1.541 1.00 98.56 100 ILE A O 1
ATOM 709 N N . GLY A 1 101 ? 1.559 -5.894 -2.619 1.00 98.25 101 GLY A N 1
ATOM 710 C CA . GLY A 1 101 ? 1.805 -6.722 -3.795 1.00 98.25 101 GLY A CA 1
ATOM 711 C C . GLY A 1 101 ? 2.769 -6.064 -4.782 1.00 98.25 101 GLY A C 1
ATOM 712 O O . GLY A 1 101 ? 2.682 -4.861 -5.053 1.00 98.25 101 GLY A O 1
ATOM 713 N N . ILE A 1 102 ? 3.660 -6.887 -5.329 1.00 97.62 102 ILE A N 1
ATOM 714 C CA . ILE A 1 102 ? 4.706 -6.524 -6.287 1.00 97.62 102 ILE A CA 1
ATOM 715 C C . ILE A 1 102 ? 4.683 -7.574 -7.416 1.00 97.62 102 ILE A C 1
ATOM 717 O O . ILE A 1 102 ? 5.494 -8.497 -7.418 1.00 97.62 102 ILE A O 1
ATOM 721 N N . PRO A 1 103 ? 3.690 -7.544 -8.320 1.00 96.94 103 PRO A N 1
ATOM 722 C CA . PRO A 1 103 ? 3.420 -8.651 -9.242 1.00 96.94 103 PRO A CA 1
ATOM 723 C C . PRO A 1 103 ? 4.509 -8.865 -10.301 1.00 96.94 103 PRO A C 1
ATOM 725 O O . PRO A 1 103 ? 4.635 -9.980 -10.791 1.00 96.94 103 PRO A O 1
ATOM 728 N N . SER A 1 104 ? 5.301 -7.839 -10.620 1.00 96.12 104 SER A N 1
ATOM 729 C CA . SER A 1 104 ? 6.412 -7.918 -11.583 1.00 96.12 104 SER A CA 1
ATOM 730 C C . SER A 1 104 ? 7.777 -7.972 -10.892 1.00 96.12 104 SER A C 1
ATOM 732 O O . SER A 1 104 ? 8.773 -7.547 -11.457 1.00 96.12 104 SER A O 1
ATOM 734 N N . PHE A 1 105 ? 7.828 -8.449 -9.645 1.00 94.75 105 PHE A N 1
ATOM 735 C 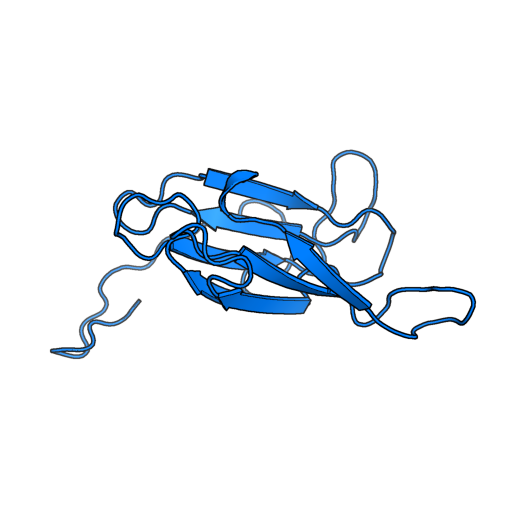CA . PHE A 1 105 ? 9.093 -8.614 -8.936 1.00 94.75 105 PHE A CA 1
ATOM 736 C C . PHE A 1 105 ? 9.968 -9.686 -9.595 1.00 94.75 105 PHE A C 1
ATOM 738 O O . PHE A 1 105 ? 9.494 -10.790 -9.887 1.00 94.75 105 PHE A O 1
ATOM 745 N N . ASP A 1 106 ? 11.254 -9.379 -9.741 1.00 91.31 106 ASP A N 1
ATOM 746 C CA . ASP A 1 106 ? 12.272 -10.273 -10.287 1.00 91.31 106 ASP A CA 1
ATOM 747 C C . ASP A 1 106 ? 13.131 -10.879 -9.164 1.00 91.31 106 ASP A C 1
ATOM 749 O O . ASP A 1 106 ? 13.860 -10.171 -8.466 1.00 91.31 106 ASP A O 1
ATOM 753 N N . ALA A 1 107 ? 13.106 -12.209 -9.009 1.00 82.00 107 ALA A N 1
ATOM 754 C CA . ALA A 1 107 ? 14.003 -12.922 -8.097 1.00 82.00 107 ALA A CA 1
ATOM 755 C C . ALA A 1 107 ? 14.130 -14.417 -8.411 1.00 82.00 107 ALA A C 1
ATOM 757 O O . ALA A 1 107 ? 13.145 -15.151 -8.479 1.00 82.00 107 ALA A O 1
ATOM 758 N N . PRO A 1 108 ? 15.360 -14.955 -8.404 1.00 86.62 108 PRO A N 1
ATOM 759 C CA . PRO A 1 108 ? 16.266 -15.094 -9.566 1.00 86.62 108 PRO A CA 1
ATOM 760 C C . PRO A 1 108 ? 15.637 -15.377 -10.955 1.00 86.62 108 PRO A C 1
ATOM 762 O O . PRO A 1 108 ? 16.356 -15.369 -11.953 1.00 86.62 108 PRO A O 1
ATOM 765 N N . GLN A 1 109 ? 14.335 -15.648 -11.048 1.00 90.12 109 GLN A N 1
ATOM 766 C CA . GLN A 1 109 ? 13.568 -15.709 -12.295 1.00 90.12 109 GLN A CA 1
ATOM 767 C C . GLN A 1 109 ? 12.796 -14.393 -12.501 1.00 90.12 109 GLN A C 1
ATOM 769 O O . GLN A 1 109 ? 12.582 -13.648 -11.544 1.00 90.12 109 GLN A O 1
ATOM 774 N N . LYS A 1 110 ? 12.405 -14.103 -13.747 1.00 91.00 110 LYS A N 1
ATOM 775 C CA . LYS A 1 110 ? 11.661 -12.883 -14.092 1.00 91.00 110 LYS A CA 1
ATOM 776 C C . LYS A 1 110 ? 10.180 -12.991 -13.751 1.00 91.00 110 LYS A C 1
ATOM 778 O O . LYS A 1 110 ? 9.619 -14.073 -13.925 1.00 91.00 110 LYS A O 1
ATOM 783 N N . ASP A 1 111 ? 9.576 -11.873 -13.354 1.00 89.88 111 ASP A N 1
ATOM 784 C CA . ASP A 1 111 ? 8.137 -11.713 -13.108 1.00 89.88 111 ASP A CA 1
ATOM 785 C C . ASP A 1 111 ? 7.558 -12.799 -12.179 1.00 89.88 111 ASP A C 1
ATOM 787 O O . ASP A 1 111 ? 6.443 -13.289 -12.367 1.00 89.88 111 ASP A O 1
ATOM 791 N N . VAL A 1 112 ? 8.332 -13.216 -11.173 1.00 94.62 112 VAL A N 1
ATOM 792 C CA . VAL A 1 112 ? 7.882 -14.216 -10.185 1.00 94.62 112 VAL A CA 1
ATOM 793 C C . VAL A 1 112 ? 6.877 -13.636 -9.200 1.00 94.62 112 VAL A C 1
ATOM 795 O O . VAL A 1 112 ? 6.117 -14.375 -8.573 1.00 94.62 112 VAL A O 1
ATOM 798 N N . GLY A 1 113 ? 6.873 -12.311 -9.078 1.00 96.25 113 GLY A N 1
ATOM 799 C CA . GLY A 1 113 ? 6.056 -11.595 -8.126 1.00 96.25 113 GLY A CA 1
ATOM 800 C C . GLY A 1 113 ? 6.566 -11.729 -6.690 1.00 96.25 113 GLY A C 1
ATOM 801 O O . GLY A 1 113 ? 7.357 -12.604 -6.336 1.00 96.25 113 GLY A O 1
ATOM 802 N N . ALA A 1 114 ? 6.114 -10.816 -5.841 1.00 97.06 114 ALA A N 1
ATOM 803 C CA . ALA A 1 114 ? 6.368 -10.841 -4.411 1.00 97.06 114 ALA A CA 1
ATOM 804 C C . ALA A 1 114 ? 5.260 -10.114 -3.645 1.00 97.06 114 ALA A C 1
ATOM 806 O O . ALA A 1 114 ? 4.4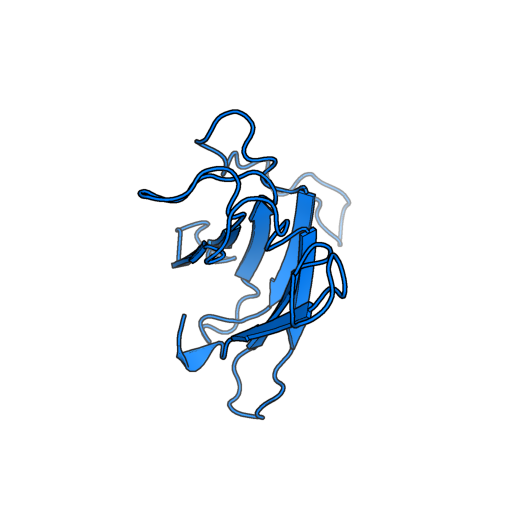57 -9.366 -4.209 1.00 97.06 114 ALA A O 1
ATOM 807 N N . ALA A 1 115 ? 5.262 -10.310 -2.330 1.00 97.00 115 ALA A N 1
ATOM 808 C CA . ALA A 1 115 ? 4.586 -9.438 -1.389 1.00 97.00 115 ALA A CA 1
ATOM 809 C C . ALA A 1 115 ? 5.608 -8.921 -0.372 1.00 97.00 115 ALA A C 1
ATOM 811 O O . ALA A 1 115 ? 6.475 -9.672 0.078 1.00 97.00 115 ALA A O 1
ATOM 812 N N . ARG A 1 116 ? 5.506 -7.645 -0.003 1.00 97.00 116 ARG A N 1
ATOM 813 C CA . ARG A 1 116 ? 6.285 -7.042 1.082 1.00 97.00 116 ARG A CA 1
ATOM 814 C C . ARG A 1 116 ? 5.366 -6.759 2.258 1.00 97.00 116 ARG A C 1
ATOM 816 O O . ARG A 1 116 ? 4.312 -6.161 2.064 1.00 97.00 116 ARG A O 1
ATOM 823 N N . VAL A 1 117 ? 5.782 -7.169 3.450 1.00 97.31 117 VAL A N 1
ATOM 824 C CA . VAL A 1 117 ? 5.102 -6.834 4.704 1.00 97.31 117 VAL A CA 1
ATOM 825 C C . VAL A 1 117 ? 5.902 -5.743 5.404 1.00 97.31 117 VAL A C 1
ATOM 827 O O . VAL A 1 117 ? 7.120 -5.866 5.524 1.00 97.31 117 VAL A O 1
ATOM 830 N N . LEU A 1 118 ? 5.232 -4.671 5.815 1.00 96.88 118 LEU A N 1
ATOM 831 C CA . LEU A 1 118 ? 5.804 -3.567 6.583 1.00 96.88 118 LEU A CA 1
ATOM 832 C C . LEU A 1 118 ? 5.018 -3.433 7.877 1.00 96.88 118 LEU A C 1
ATOM 834 O O . LEU A 1 118 ? 3.789 -3.382 7.818 1.00 96.88 118 LEU A O 1
ATOM 838 N N . SER A 1 119 ? 5.710 -3.361 9.012 1.00 96.38 119 SER A N 1
ATOM 839 C CA . SER A 1 119 ? 5.007 -3.211 10.278 1.00 96.38 119 SER A CA 1
ATOM 840 C C . SER A 1 119 ? 4.383 -1.825 10.401 1.00 96.38 119 SER A C 1
ATOM 842 O O . SER A 1 119 ? 5.019 -0.835 10.032 1.00 96.38 119 SER A O 1
ATOM 844 N N . GLY A 1 120 ? 3.166 -1.743 10.944 1.00 92.38 120 GLY A N 1
ATOM 845 C CA . GLY A 1 120 ? 2.528 -0.461 11.265 1.00 92.38 120 GLY A CA 1
ATOM 846 C C . GLY A 1 120 ? 3.348 0.368 12.259 1.00 92.38 120 GLY A C 1
ATOM 847 O O . GLY A 1 120 ? 3.369 1.595 12.200 1.00 92.38 120 GLY A O 1
ATOM 848 N N . ALA A 1 121 ? 4.119 -0.291 13.129 1.00 91.38 121 ALA A N 1
ATOM 849 C CA . ALA A 1 121 ? 5.018 0.371 14.069 1.00 91.38 121 ALA A CA 1
ATOM 850 C C . ALA A 1 121 ? 6.168 1.158 13.403 1.00 91.38 121 ALA A C 1
ATOM 852 O O . ALA A 1 121 ? 6.695 2.081 14.026 1.00 91.38 121 ALA A O 1
ATOM 853 N N . ASP A 1 122 ? 6.529 0.835 12.155 1.00 88.25 122 ASP A N 1
ATOM 854 C CA . ASP A 1 122 ? 7.659 1.431 11.422 1.00 88.25 122 ASP A CA 1
ATOM 855 C C . ASP A 1 122 ? 7.246 2.548 10.434 1.00 88.25 122 ASP A C 1
ATOM 857 O O . ASP A 1 122 ? 8.090 3.109 9.713 1.00 88.25 122 ASP A O 1
ATOM 861 N N . LEU A 1 123 ? 5.947 2.862 10.349 1.00 82.69 123 LEU A N 1
ATOM 862 C CA . LEU A 1 123 ? 5.388 3.805 9.371 1.00 82.69 123 LEU A CA 1
ATOM 863 C C . LEU A 1 123 ? 5.285 5.232 9.899 1.00 82.69 123 LEU A C 1
ATOM 865 O O . LEU A 1 123 ? 5.803 6.104 9.148 1.00 82.69 123 LEU A O 1
#

Solvent-accessible surface area (backbone atoms only — not comparable to full-atom values): 6614 Å² total; per-residue (Å²): 86,62,37,92,88,78,66,46,76,72,49,89,81,87,83,79,86,64,83,78,12,48,66,65,66,16,62,39,63,33,29,28,87,56,81,86,47,54,21,43,34,32,8,12,25,42,18,60,54,99,86,39,61,28,8,6,20,37,36,34,25,38,52,87,77,65,44,78,66,39,75,48,64,43,94,46,70,64,18,24,19,16,54,35,50,45,56,44,55,81,86,72,81,81,25,18,18,41,40,32,28,16,62,44,26,69,63,106,46,76,57,65,36,48,73,48,78,44,59,20,89,79,94

Sequence (123 aa):
MISGSDGELLSTKQFGAVKKAWLGSSVALGDVNGDGTLDIIAGASQNDSSSIKKTGSVTVWNGATYAPVKTVYGDTFGDLFGAAVSTGDINSDGKADLIIGIPSFDAPQKDVGAARVLSGADL

Radius of gyration: 14.82 Å; Cα contacts (8 Å, |Δi|>4): 335; chains: 1; bounding box: 44×31×33 Å

Mean predicted aligned error: 4.45 Å

pLDDT: mean 92.38, std 8.01, range [61.12, 98.56]